Protein AF-A0AAW6XPI9-F1 (afdb_monomer_lite)

Secondary structure (DSSP, 8-state):
-PPP-PPP----HHHHHHHHHHHHHHHH--HHHHHHHHHHHHHHH-----TTGGGTS--SS--SS-HHHHHHHHHHGGG-

Foldseek 3Di:
DDDDPDDDDDDDPVVVVVVVVVVVVVVPDDPVVVVVVVVCCCVPPNDDDDPPLVVLDDDDDDPDPNCVSVVVVVVCVVVD

Structure (mmCIF, N/CA/C/O backbone):
data_AF-A0AAW6XPI9-F1
#
_entry.id   AF-A0AAW6XPI9-F1
#
loop_
_atom_site.group_PDB
_atom_site.id
_atom_site.type_symbol
_atom_site.label_atom_id
_atom_site.label_alt_id
_atom_site.label_comp_id
_atom_site.label_asym_id
_atom_site.label_entity_id
_atom_site.label_seq_id
_atom_site.pdbx_PDB_ins_code
_atom_site.Cartn_x
_atom_site.Cartn_y
_atom_site.Cartn_z
_atom_site.occupancy
_atom_site.B_iso_or_equiv
_atom_site.auth_seq_id
_atom_site.auth_comp_id
_atom_site.auth_asym_id
_atom_site.auth_atom_id
_atom_site.pdbx_PDB_model_num
ATOM 1 N N . LEU A 1 1 ? 3.932 -9.535 32.444 1.00 40.47 1 LEU A N 1
ATOM 2 C CA . LEU A 1 1 ? 3.887 -8.103 32.065 1.00 40.47 1 LEU A CA 1
ATOM 3 C C . LEU A 1 1 ? 2.492 -7.590 32.389 1.00 40.47 1 LEU A C 1
ATOM 5 O O . LEU A 1 1 ? 1.529 -8.135 31.872 1.00 40.47 1 LEU A O 1
ATOM 9 N N . GLY A 1 2 ? 2.385 -6.702 33.381 1.00 47.69 2 GLY A N 1
ATOM 10 C CA . GLY A 1 2 ? 1.128 -6.380 34.065 1.00 47.69 2 GLY A CA 1
ATOM 11 C C . GLY A 1 2 ? 0.096 -5.719 33.156 1.00 47.69 2 GLY A C 1
ATOM 12 O O . GLY A 1 2 ? 0.395 -4.715 32.515 1.00 47.69 2 GLY A O 1
ATOM 13 N N . GLY A 1 3 ? -1.116 -6.280 33.130 1.00 52.97 3 GLY A N 1
ATOM 14 C CA . GLY A 1 3 ? -2.256 -5.703 32.425 1.00 52.97 3 GLY A CA 1
ATOM 15 C C . GLY A 1 3 ? -2.498 -4.271 32.892 1.00 52.97 3 GLY A C 1
ATOM 16 O O . GLY A 1 3 ? -2.609 -4.006 34.092 1.00 52.97 3 GLY A O 1
ATOM 17 N N . GLN A 1 4 ? -2.535 -3.340 31.942 1.00 61.09 4 GLN A N 1
ATOM 18 C CA . GLN A 1 4 ? -2.875 -1.949 32.207 1.00 61.09 4 GLN A CA 1
ATOM 19 C C . GLN A 1 4 ? -4.233 -1.907 32.915 1.00 61.09 4 GLN A C 1
ATOM 21 O O . GLN A 1 4 ? -5.246 -2.352 32.377 1.00 61.09 4 GLN A O 1
ATOM 26 N N . LYS A 1 5 ? -4.257 -1.394 34.149 1.00 64.56 5 LYS A N 1
ATOM 27 C CA . LYS A 1 5 ? -5.503 -1.183 34.890 1.00 64.56 5 LYS A CA 1
ATOM 28 C C . LYS A 1 5 ? -6.369 -0.197 34.109 1.00 64.56 5 LYS A C 1
ATOM 30 O O . LYS A 1 5 ? -6.046 0.990 34.052 1.00 64.56 5 LYS A O 1
ATOM 35 N N . GLN A 1 6 ? -7.471 -0.678 33.542 1.00 71.00 6 GLN A N 1
ATOM 36 C CA . GLN A 1 6 ? -8.472 0.185 32.926 1.00 71.00 6 GLN A CA 1
ATOM 37 C C . GLN A 1 6 ? -9.061 1.106 34.005 1.00 71.00 6 GLN A C 1
ATOM 39 O O . GLN A 1 6 ? -9.629 0.650 35.000 1.00 71.00 6 GLN A O 1
ATOM 44 N N . LYS A 1 7 ? -8.880 2.421 33.847 1.00 77.31 7 LYS A N 1
ATOM 45 C CA . LYS A 1 7 ? -9.507 3.420 34.720 1.00 77.31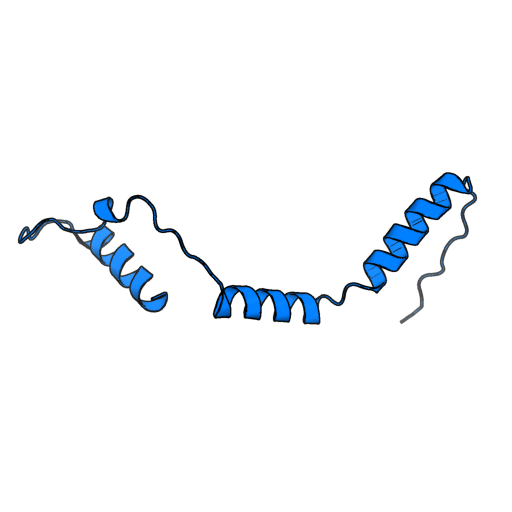 7 LYS A CA 1
ATOM 46 C C . LYS A 1 7 ? -10.955 3.611 34.288 1.00 77.31 7 LYS A C 1
ATOM 48 O O . LYS A 1 7 ? -11.213 4.089 33.187 1.00 77.31 7 LYS A O 1
ATOM 53 N N . ALA A 1 8 ? -11.892 3.305 35.181 1.00 79.69 8 ALA A N 1
ATOM 54 C CA . ALA A 1 8 ? -13.294 3.629 34.968 1.00 79.69 8 ALA A CA 1
ATOM 55 C C . ALA A 1 8 ? -13.474 5.156 34.897 1.00 79.69 8 ALA A C 1
ATOM 57 O O . ALA A 1 8 ? -13.065 5.882 35.807 1.00 79.69 8 ALA A O 1
ATOM 58 N N . ARG A 1 9 ? -14.104 5.646 33.826 1.00 82.81 9 ARG A N 1
ATOM 59 C CA . ARG A 1 9 ? -14.530 7.046 33.693 1.00 82.81 9 ARG A CA 1
ATOM 60 C C . ARG A 1 9 ? -16.049 7.096 33.545 1.00 82.81 9 ARG A C 1
ATOM 62 O O . ARG A 1 9 ? -16.633 6.194 32.955 1.00 82.81 9 ARG A O 1
ATOM 69 N N . LYS A 1 10 ? -16.694 8.154 34.043 1.00 87.12 10 LYS A N 1
ATOM 70 C CA . LYS A 1 10 ? -18.108 8.438 33.745 1.00 87.12 10 LYS A CA 1
ATOM 71 C C . LYS A 1 10 ? -18.211 9.194 32.423 1.00 87.12 10 LYS A C 1
ATOM 73 O O . LYS A 1 10 ? -17.473 10.146 32.194 1.00 87.12 10 LYS A O 1
ATOM 78 N N . LEU A 1 11 ? -19.142 8.779 31.573 1.00 90.44 11 LEU A N 1
ATOM 79 C CA . LEU A 1 11 ? -19.425 9.382 30.274 1.00 90.44 11 LEU A CA 1
ATOM 80 C C . LEU A 1 11 ? -20.907 9.188 29.926 1.00 90.44 11 LEU A C 1
ATOM 82 O O . LEU A 1 11 ? -21.579 8.345 30.521 1.00 90.44 11 LEU A O 1
ATOM 86 N N . LYS A 1 12 ? -21.433 9.984 28.988 1.00 93.25 12 LYS A N 1
ATOM 87 C CA . LYS A 1 12 ? -22.807 9.807 28.497 1.00 93.25 12 LYS A CA 1
ATOM 88 C C . LYS A 1 12 ? -22.869 8.553 27.624 1.00 93.25 12 LYS A C 1
ATOM 90 O O . LYS A 1 12 ? -21.937 8.286 26.871 1.00 93.25 12 LYS A O 1
ATOM 95 N N . ILE A 1 13 ? -23.991 7.833 27.668 1.00 89.62 13 ILE A N 1
ATOM 96 C CA . ILE A 1 13 ? -24.195 6.580 26.912 1.00 89.62 13 ILE A CA 1
ATOM 97 C C . ILE A 1 13 ? -23.904 6.772 25.415 1.00 89.62 13 ILE A C 1
ATOM 99 O O . ILE A 1 13 ? -23.206 5.964 24.809 1.00 89.62 13 ILE A O 1
ATOM 103 N N . LYS A 1 14 ? -24.353 7.896 24.839 1.00 91.19 14 LYS A N 1
ATOM 104 C CA . LYS A 1 14 ? -24.108 8.243 23.430 1.00 91.19 14 LYS A CA 1
ATOM 105 C C . LYS A 1 14 ? -22.621 8.320 23.052 1.00 91.19 14 LYS A C 1
ATOM 107 O O . LYS A 1 14 ? -22.263 7.995 21.927 1.00 91.19 14 LYS A O 1
ATOM 112 N N . ASP A 1 15 ? -21.772 8.743 23.986 1.00 89.44 15 ASP A N 1
ATOM 113 C CA . ASP A 1 15 ? -20.336 8.903 23.759 1.00 89.44 15 ASP A CA 1
ATOM 114 C C . ASP A 1 15 ? -19.611 7.572 24.019 1.00 89.44 15 ASP A C 1
ATOM 116 O O . ASP A 1 15 ? -18.609 7.277 23.377 1.00 89.44 15 ASP A O 1
ATOM 120 N N . ALA A 1 16 ? -20.147 6.738 24.920 1.00 89.62 16 ALA A N 1
ATOM 121 C CA . ALA A 1 16 ? -19.635 5.397 25.196 1.00 89.62 16 ALA A CA 1
ATOM 122 C C . ALA A 1 16 ? -19.799 4.459 24.000 1.00 89.62 16 ALA A C 1
ATOM 124 O O . ALA A 1 16 ? -18.874 3.724 23.677 1.00 89.62 16 ALA A O 1
ATOM 125 N N . MET A 1 17 ? -20.944 4.530 23.315 1.00 90.75 17 MET A N 1
ATOM 126 C CA . MET A 1 17 ? -21.220 3.681 22.156 1.00 90.75 17 MET A CA 1
ATOM 127 C C . MET A 1 17 ? -20.177 3.866 21.048 1.00 90.75 17 MET A C 1
ATOM 129 O O . MET A 1 17 ? -19.688 2.885 20.503 1.00 90.75 17 MET A O 1
ATOM 133 N N . LYS A 1 18 ? -19.789 5.114 20.751 1.00 91.44 18 LYS A N 1
ATOM 134 C CA . LYS A 1 18 ? -18.760 5.398 19.738 1.00 91.44 18 LYS A CA 1
ATOM 135 C C . LYS A 1 18 ? -17.405 4.797 20.109 1.00 91.44 18 LYS A C 1
ATOM 137 O O . LYS A 1 18 ? -16.787 4.140 19.285 1.00 91.44 18 LYS A O 1
ATOM 142 N N . LEU A 1 19 ? -16.988 4.978 21.360 1.00 88.88 19 LEU A N 1
ATOM 143 C CA . LEU A 1 19 ? -15.690 4.496 21.839 1.00 88.88 19 LEU A CA 1
ATOM 144 C C . LEU A 1 19 ? -15.607 2.972 21.859 1.00 88.88 19 LEU A C 1
ATOM 146 O O . LEU A 1 19 ? -14.577 2.421 21.501 1.00 88.88 19 LEU A O 1
ATOM 150 N N . LEU A 1 20 ? -16.691 2.298 22.250 1.00 88.38 20 LEU A N 1
ATOM 151 C CA . LEU A 1 20 ? -16.750 0.838 22.226 1.00 88.38 20 LEU A CA 1
ATOM 152 C C . LEU A 1 20 ? -16.672 0.302 20.796 1.00 88.38 20 LEU A C 1
ATOM 154 O O . LEU A 1 20 ? -15.974 -0.674 20.555 1.00 88.38 20 LEU A O 1
ATOM 158 N N . ILE A 1 21 ? -17.343 0.953 19.841 1.00 90.50 21 ILE A N 1
ATOM 159 C CA . ILE A 1 21 ? -17.252 0.573 18.426 1.00 90.50 21 ILE A CA 1
ATOM 160 C C . ILE A 1 21 ? -15.815 0.725 17.919 1.00 90.50 21 ILE A C 1
ATOM 162 O O . ILE A 1 21 ? -15.304 -0.189 17.283 1.00 90.50 21 ILE A O 1
ATOM 166 N N . GLU A 1 22 ? -15.158 1.849 18.209 1.00 88.75 22 GLU A N 1
ATOM 167 C CA . GLU A 1 22 ? -13.763 2.082 17.815 1.00 88.75 22 GLU A CA 1
ATOM 168 C C . GLU A 1 22 ? -12.808 1.057 18.451 1.00 88.75 22 GLU A C 1
ATOM 170 O O . GLU A 1 22 ? -11.924 0.534 17.773 1.00 88.75 22 GLU A O 1
ATOM 175 N N . GLU A 1 23 ? -13.005 0.732 19.732 1.00 87.56 23 GLU A N 1
ATOM 176 C CA . GLU A 1 23 ? -12.188 -0.248 20.451 1.00 87.56 23 GLU A CA 1
ATOM 177 C C . GLU A 1 23 ? -12.353 -1.666 19.885 1.00 87.56 23 GLU A C 1
ATOM 179 O O . GLU A 1 23 ? -11.360 -2.355 19.650 1.00 87.56 23 GLU A O 1
ATOM 184 N N . GLU A 1 24 ? -13.587 -2.108 19.638 1.00 87.38 24 GLU A N 1
ATOM 185 C CA . GLU A 1 24 ? -13.849 -3.433 19.068 1.00 87.38 24 GLU A CA 1
ATOM 186 C C . GLU A 1 24 ? -13.409 -3.519 17.602 1.00 87.38 24 GLU A C 1
ATOM 188 O O . GLU A 1 24 ? -12.826 -4.522 17.197 1.00 87.38 24 GLU A O 1
ATOM 193 N N . ALA A 1 25 ? -13.584 -2.450 16.818 1.00 86.44 25 ALA A N 1
ATOM 194 C CA . ALA A 1 25 ? -13.068 -2.386 15.453 1.00 86.44 25 ALA A CA 1
ATOM 195 C C . ALA A 1 25 ? -11.542 -2.553 15.420 1.00 86.44 25 ALA A C 1
ATOM 197 O O . ALA A 1 25 ? -11.027 -3.298 14.590 1.00 86.44 25 ALA A O 1
ATOM 198 N N . ALA A 1 26 ? -10.817 -1.926 16.352 1.00 85.44 26 ALA A N 1
ATOM 199 C CA . ALA A 1 26 ? -9.366 -2.070 16.442 1.00 85.44 26 ALA A CA 1
ATOM 200 C C . ALA A 1 26 ? -8.923 -3.497 16.815 1.00 85.44 26 ALA A C 1
ATOM 202 O O . ALA A 1 26 ? -7.870 -3.938 16.363 1.00 85.44 26 ALA A O 1
ATOM 203 N N . LYS A 1 27 ? -9.716 -4.234 17.607 1.00 85.75 27 LYS A N 1
ATOM 204 C CA . LYS A 1 27 ? -9.434 -5.639 17.965 1.00 85.75 27 LYS A CA 1
ATOM 205 C C . LYS A 1 27 ? -9.653 -6.609 16.805 1.00 85.75 27 LYS A C 1
ATOM 207 O O . LYS A 1 27 ? -9.017 -7.656 16.774 1.00 85.75 27 LYS A O 1
ATOM 212 N N . LEU A 1 28 ? -10.559 -6.278 15.886 1.00 83.81 28 LEU A N 1
ATOM 213 C CA . LEU A 1 28 ? -10.877 -7.108 14.722 1.00 83.81 28 LEU A CA 1
ATOM 214 C C . LEU A 1 28 ? -9.825 -7.013 13.610 1.00 83.81 28 LEU A C 1
ATOM 216 O O . LEU A 1 28 ? -9.817 -7.851 12.715 1.00 83.81 28 LEU A O 1
ATOM 220 N N . VAL A 1 29 ? -8.940 -6.014 13.653 1.00 85.62 29 VAL A N 1
ATOM 221 C CA . VAL A 1 29 ? -7.870 -5.857 12.665 1.00 85.62 29 VAL A CA 1
ATOM 222 C C . VAL A 1 29 ? -6.647 -6.649 13.111 1.00 85.62 29 VAL A C 1
ATOM 224 O O . VAL A 1 29 ? -6.019 -6.322 14.116 1.00 85.62 29 VAL A O 1
ATOM 227 N N . ASN A 1 30 ? -6.271 -7.657 12.325 1.00 90.31 30 ASN A N 1
ATOM 228 C CA . ASN A 1 30 ? -4.991 -8.339 12.453 1.00 90.31 30 ASN A CA 1
ATOM 229 C C . ASN A 1 30 ? -3.964 -7.689 11.503 1.00 90.31 30 ASN A C 1
ATOM 231 O O . ASN A 1 30 ? -4.084 -7.845 10.288 1.00 90.31 30 ASN A O 1
ATOM 235 N N . PRO A 1 31 ? -2.947 -6.968 12.015 1.00 90.19 31 PRO A N 1
ATOM 236 C CA . PRO A 1 31 ? -1.980 -6.275 11.166 1.00 90.19 31 PRO A CA 1
ATOM 237 C C . PRO A 1 31 ? -1.153 -7.201 10.272 1.00 90.19 31 PRO A C 1
ATOM 239 O O . PRO A 1 31 ? -0.691 -6.757 9.228 1.00 90.19 31 PRO A O 1
ATOM 242 N N . GLU A 1 32 ? -0.932 -8.452 10.677 1.00 91.50 32 GLU A N 1
ATOM 243 C CA . GLU A 1 32 ? -0.135 -9.397 9.888 1.00 91.50 32 GLU A CA 1
ATOM 244 C C . GLU A 1 32 ? -0.936 -9.960 8.712 1.00 91.50 32 GLU A C 1
ATOM 246 O O . GLU A 1 32 ? -0.426 -10.012 7.598 1.00 91.50 32 GLU A O 1
ATOM 251 N N . GLU A 1 33 ? -2.212 -10.283 8.934 1.00 92.50 33 GLU A N 1
ATOM 252 C CA . GLU A 1 33 ? -3.139 -10.697 7.871 1.00 92.50 33 GLU A CA 1
ATOM 253 C C . GLU A 1 33 ? -3.351 -9.563 6.860 1.00 92.50 33 GLU A C 1
ATOM 255 O O . GLU A 1 33 ? -3.171 -9.758 5.664 1.00 92.50 33 GLU A O 1
ATOM 260 N N . LEU A 1 34 ? -3.574 -8.336 7.346 1.00 92.75 34 LEU A N 1
ATOM 261 C CA . LEU A 1 34 ? -3.725 -7.153 6.495 1.00 92.75 34 LEU A CA 1
ATOM 262 C C . LEU A 1 34 ? -2.493 -6.901 5.607 1.00 92.75 34 LEU A C 1
ATOM 264 O O . LEU A 1 34 ? -2.629 -6.486 4.458 1.00 92.75 34 LEU A O 1
ATOM 268 N N . LYS A 1 35 ? -1.281 -7.108 6.139 1.00 94.69 35 LYS A N 1
ATOM 269 C CA . LYS A 1 35 ? -0.046 -6.973 5.351 1.00 94.69 35 LYS A CA 1
ATOM 270 C C . LYS A 1 35 ? 0.028 -8.029 4.261 1.00 94.69 35 LYS A C 1
ATOM 272 O O . LYS A 1 35 ? 0.410 -7.684 3.148 1.00 94.69 35 LYS A O 1
ATOM 277 N N . GLN A 1 36 ? -0.312 -9.276 4.584 1.00 96.50 36 GLN A N 1
ATOM 278 C CA . GLN A 1 36 ? -0.292 -10.361 3.610 1.00 96.50 36 GLN A CA 1
ATOM 279 C C . GLN A 1 36 ? -1.285 -10.084 2.480 1.00 96.50 36 GLN A C 1
ATOM 281 O O . GLN A 1 36 ? -0.883 -10.073 1.323 1.00 96.50 36 GLN A O 1
ATOM 286 N N . ASP A 1 37 ? -2.525 -9.727 2.815 1.00 95.50 37 ASP A N 1
ATOM 287 C CA . ASP A 1 37 ? -3.554 -9.387 1.829 1.00 95.50 37 ASP A CA 1
ATOM 288 C C . ASP A 1 37 ? -3.129 -8.211 0.937 1.00 95.50 37 ASP A C 1
ATOM 290 O O . ASP A 1 37 ? -3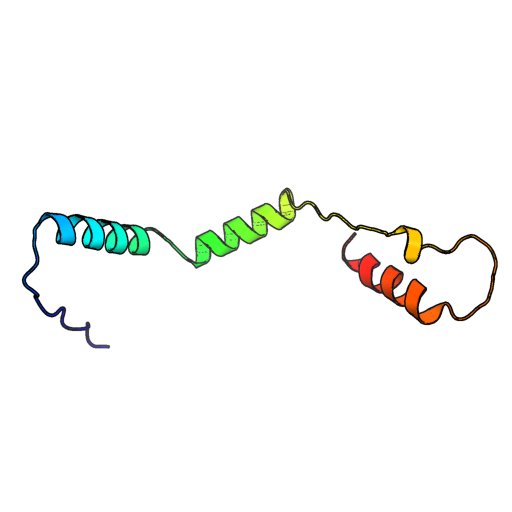.384 -8.201 -0.267 1.00 95.50 37 ASP A O 1
ATOM 294 N N . ALA A 1 38 ? -2.462 -7.206 1.515 1.00 96.00 38 ALA A N 1
ATOM 295 C CA . ALA A 1 38 ? -1.960 -6.060 0.764 1.00 96.00 38 ALA A CA 1
ATOM 296 C C . ALA A 1 38 ? -0.823 -6.440 -0.197 1.00 96.00 38 ALA A C 1
ATOM 298 O O . ALA A 1 38 ? -0.787 -5.929 -1.317 1.00 96.00 38 ALA A O 1
ATOM 299 N N . ILE A 1 39 ? 0.092 -7.319 0.226 1.00 96.44 39 ILE A N 1
ATOM 300 C CA . ILE A 1 39 ? 1.157 -7.850 -0.634 1.00 96.44 39 ILE A CA 1
ATOM 301 C C . ILE A 1 39 ? 0.530 -8.646 -1.778 1.00 96.44 39 ILE A C 1
ATOM 303 O O . ILE A 1 39 ? 0.777 -8.319 -2.937 1.00 96.44 39 ILE A O 1
ATOM 307 N N . ASP A 1 40 ? -0.355 -9.592 -1.466 1.00 97.19 40 ASP A N 1
ATOM 308 C CA . ASP A 1 40 ? -1.021 -10.443 -2.453 1.00 97.19 40 ASP A CA 1
ATOM 309 C C . ASP A 1 40 ? -1.803 -9.601 -3.477 1.00 97.19 40 ASP A C 1
ATOM 311 O O . ASP A 1 40 ? -1.733 -9.843 -4.684 1.00 97.19 40 ASP A O 1
ATOM 315 N N . ALA A 1 41 ? -2.505 -8.558 -3.024 1.00 96.88 41 ALA A N 1
ATOM 316 C CA . ALA A 1 41 ? -3.240 -7.653 -3.904 1.00 96.88 41 ALA A CA 1
ATOM 317 C C . ALA A 1 41 ? -2.320 -6.890 -4.870 1.00 96.88 41 ALA A C 1
ATOM 319 O O . ALA A 1 41 ? -2.652 -6.746 -6.048 1.00 96.88 41 ALA A O 1
ATOM 320 N N . VAL A 1 42 ? -1.169 -6.401 -4.398 1.00 96.12 42 VAL A N 1
ATOM 321 C CA . VAL A 1 42 ? -0.199 -5.693 -5.248 1.00 96.12 42 VAL A CA 1
ATOM 322 C C . VAL A 1 42 ? 0.500 -6.658 -6.204 1.00 96.12 42 VAL A C 1
ATOM 324 O O . VAL A 1 42 ? 0.686 -6.315 -7.368 1.00 96.12 42 VAL A O 1
ATOM 327 N N . GLU A 1 43 ? 0.837 -7.866 -5.760 1.00 94.31 43 GLU A N 1
ATOM 328 C CA . GLU A 1 43 ? 1.493 -8.874 -6.599 1.00 94.31 43 GLU A CA 1
ATOM 329 C C . GLU A 1 43 ? 0.572 -9.414 -7.702 1.00 94.31 43 GLU A C 1
ATOM 331 O O . GLU A 1 43 ? 1.008 -9.573 -8.840 1.00 94.31 43 GLU A O 1
ATOM 336 N N . GLN A 1 44 ? -0.703 -9.682 -7.395 1.00 95.25 44 GLN A N 1
ATOM 337 C CA . GLN A 1 44 ? -1.641 -10.291 -8.350 1.00 95.25 44 GLN A CA 1
ATOM 338 C C . GLN A 1 44 ? -2.401 -9.271 -9.207 1.00 95.25 44 GLN A C 1
ATOM 340 O O . GLN A 1 44 ? -2.823 -9.587 -10.323 1.00 95.25 44 GLN A O 1
ATOM 345 N N . HIS A 1 45 ? -2.634 -8.065 -8.685 1.00 95.12 45 HIS A N 1
ATOM 346 C CA . HIS A 1 45 ? -3.521 -7.073 -9.306 1.00 95.12 45 HIS A CA 1
ATOM 347 C C . HIS A 1 45 ? -2.915 -5.667 -9.380 1.00 95.12 45 HIS A C 1
ATOM 349 O O . HIS A 1 45 ? -3.610 -4.724 -9.767 1.00 95.12 45 HIS A O 1
ATOM 355 N N . GLY A 1 46 ? -1.642 -5.504 -9.016 1.00 93.12 46 GLY A N 1
ATOM 356 C CA . GLY A 1 46 ? -0.955 -4.221 -9.061 1.00 93.12 46 GLY A CA 1
ATOM 357 C C . GLY A 1 46 ? -0.938 -3.625 -10.466 1.00 93.12 46 GLY A C 1
ATOM 358 O O . GLY A 1 46 ? -0.657 -4.303 -11.453 1.00 93.12 46 GLY A O 1
ATOM 359 N N . ILE A 1 47 ? -1.224 -2.326 -10.553 1.00 94.56 47 ILE A N 1
ATOM 360 C CA . ILE A 1 47 ? -1.144 -1.556 -11.796 1.00 94.56 47 ILE A CA 1
ATOM 361 C C . ILE A 1 47 ? -0.114 -0.453 -11.591 1.00 94.56 47 ILE A C 1
ATOM 363 O O . ILE A 1 47 ? -0.278 0.404 -10.722 1.00 94.56 47 ILE A O 1
ATOM 367 N N . VAL A 1 48 ? 0.931 -0.458 -12.416 1.00 92.56 48 VAL A N 1
ATOM 368 C CA . VAL A 1 48 ? 1.953 0.591 -12.438 1.00 92.56 48 VAL A CA 1
ATOM 369 C C . VAL A 1 48 ? 1.730 1.464 -13.667 1.00 92.56 48 VAL A C 1
ATOM 371 O O . VAL A 1 48 ? 1.794 0.990 -14.799 1.00 92.56 48 VAL A O 1
ATOM 374 N N . PHE A 1 49 ? 1.466 2.752 -13.446 1.00 94.31 49 PHE A N 1
ATOM 375 C CA . PHE A 1 49 ? 1.384 3.748 -14.510 1.00 94.31 49 PHE A CA 1
ATOM 376 C C . PHE A 1 49 ? 2.692 4.536 -14.574 1.00 94.31 49 PHE A C 1
ATOM 378 O O . PHE A 1 49 ? 3.077 5.180 -13.598 1.00 94.31 49 PHE A O 1
ATOM 385 N N . ILE A 1 50 ? 3.369 4.477 -15.721 1.00 89.81 50 ILE A N 1
ATOM 386 C CA . ILE A 1 50 ? 4.596 5.232 -15.985 1.00 89.81 50 ILE A CA 1
ATOM 387 C C . ILE A 1 50 ? 4.234 6.384 -16.918 1.00 89.81 50 ILE A C 1
ATOM 389 O O . ILE A 1 50 ? 4.008 6.175 -18.111 1.00 89.81 50 ILE A O 1
ATOM 393 N N . ASP A 1 51 ? 4.162 7.589 -16.363 1.00 92.25 51 ASP A N 1
ATOM 394 C CA . ASP A 1 51 ? 3.905 8.798 -17.141 1.00 92.25 51 ASP A CA 1
ATOM 395 C C . ASP A 1 51 ? 5.184 9.311 -17.815 1.00 92.25 51 ASP A C 1
ATOM 397 O O . ASP A 1 51 ? 6.291 9.088 -17.323 1.00 92.25 51 ASP A O 1
ATOM 401 N N . GLU A 1 52 ? 5.022 10.006 -18.941 1.00 90.12 52 GLU A N 1
ATOM 402 C CA . GLU A 1 52 ? 6.109 10.646 -19.694 1.00 90.12 52 GLU A CA 1
ATOM 403 C C . GLU A 1 52 ? 7.305 9.714 -19.997 1.00 90.12 52 GLU A C 1
ATOM 405 O O . GLU A 1 52 ? 8.461 10.146 -20.063 1.00 90.12 52 GLU A O 1
ATOM 410 N N . ILE A 1 53 ? 7.044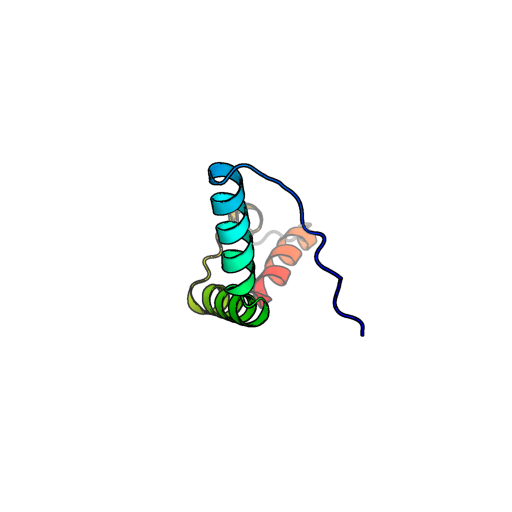 8.413 -20.197 1.00 85.25 53 ILE A N 1
ATOM 411 C CA . ILE A 1 53 ? 8.074 7.409 -20.523 1.00 85.25 53 ILE A CA 1
ATOM 412 C C . ILE A 1 53 ? 8.869 7.783 -21.787 1.00 85.25 53 ILE A C 1
ATOM 414 O O . ILE A 1 53 ? 10.047 7.461 -21.935 1.00 85.25 53 ILE A O 1
ATOM 418 N N . ASP A 1 54 ? 8.257 8.551 -22.682 1.00 84.38 54 ASP A N 1
ATOM 419 C CA . ASP A 1 54 ? 8.879 9.076 -23.889 1.00 84.38 54 ASP A CA 1
ATOM 420 C C . ASP A 1 54 ? 10.052 10.031 -23.607 1.00 84.38 54 ASP A C 1
ATOM 422 O O . ASP A 1 54 ? 10.958 10.128 -24.435 1.00 84.38 54 ASP A O 1
ATOM 426 N N . LYS A 1 55 ? 10.103 10.681 -22.434 1.00 83.25 55 LYS A N 1
ATOM 427 C CA . LYS A 1 55 ? 11.231 11.543 -22.035 1.00 83.25 55 LYS A CA 1
ATOM 428 C C . LYS A 1 55 ? 12.513 10.764 -21.756 1.00 83.25 55 LYS A C 1
ATOM 430 O O . LYS A 1 55 ? 13.603 11.339 -21.855 1.00 83.25 55 LYS A O 1
ATOM 435 N N . ILE A 1 56 ? 12.397 9.480 -21.409 1.00 79.50 56 ILE A N 1
ATOM 436 C CA . ILE A 1 56 ? 13.549 8.605 -21.168 1.00 79.50 56 ILE A CA 1
ATOM 437 C C . ILE A 1 56 ? 13.889 7.734 -22.379 1.00 79.50 56 ILE A C 1
ATOM 439 O O . ILE A 1 56 ? 15.037 7.311 -22.484 1.00 79.50 56 ILE A O 1
ATOM 443 N N . CYS A 1 57 ? 12.967 7.508 -23.321 1.00 74.31 57 CYS A N 1
ATOM 444 C CA . CYS A 1 57 ? 13.227 6.767 -24.560 1.00 74.31 57 CYS A CA 1
ATOM 445 C C . CYS A 1 57 ? 14.103 7.568 -25.547 1.00 74.31 57 CYS A C 1
ATOM 447 O O . CYS A 1 57 ? 13.816 8.721 -25.869 1.00 74.31 57 CYS A O 1
ATOM 449 N N . LYS A 1 58 ? 15.164 6.958 -26.096 1.00 70.25 58 LYS A N 1
ATOM 450 C CA . LYS A 1 58 ? 15.959 7.588 -27.166 1.00 70.25 58 LYS A CA 1
ATOM 451 C C . LYS A 1 58 ? 15.226 7.532 -28.509 1.00 70.25 58 LYS A C 1
ATOM 453 O O . LYS A 1 58 ? 14.699 6.491 -28.888 1.00 70.25 58 LYS A O 1
ATOM 458 N N . ARG A 1 59 ? 15.287 8.617 -29.288 1.00 63.06 59 ARG A N 1
ATOM 459 C CA . ARG A 1 59 ? 14.906 8.638 -30.712 1.00 63.06 59 ARG A CA 1
ATOM 460 C C . ARG A 1 59 ? 16.160 8.482 -31.591 1.00 63.06 59 ARG A C 1
ATOM 462 O O . ARG A 1 59 ? 16.678 9.483 -32.057 1.00 63.06 59 ARG A O 1
ATOM 469 N N . GLY A 1 60 ? 16.639 7.252 -31.802 1.00 57.03 60 GLY A N 1
ATOM 470 C CA . GLY A 1 60 ? 17.640 6.901 -32.834 1.00 57.03 60 GLY A CA 1
ATOM 471 C C . GLY A 1 60 ? 19.099 7.386 -32.642 1.00 57.03 60 GLY A C 1
ATOM 472 O O . GLY A 1 60 ? 19.345 8.511 -32.221 1.00 57.03 60 GLY A O 1
ATOM 473 N N . GLU A 1 61 ? 20.044 6.481 -32.951 1.00 57.00 61 GLU A N 1
ATOM 474 C CA . GLU A 1 61 ? 21.497 6.571 -33.284 1.00 57.00 61 GLU A CA 1
ATOM 475 C C . GLU A 1 61 ? 22.414 7.718 -32.786 1.00 57.00 61 GLU A C 1
ATOM 477 O O . GLU A 1 61 ? 23.553 7.829 -33.237 1.00 57.00 61 GLU A O 1
ATOM 482 N N . SER A 1 62 ? 22.023 8.550 -31.826 1.00 52.75 62 SER A N 1
ATOM 483 C CA . SER A 1 62 ? 22.897 9.611 -31.309 1.00 52.75 62 SER A CA 1
ATOM 484 C C . SER A 1 62 ? 23.645 9.172 -30.046 1.00 52.75 62 SER A C 1
ATOM 486 O O . SER A 1 62 ? 23.073 8.973 -28.983 1.00 52.75 62 SER A O 1
ATOM 488 N N . SER A 1 63 ? 24.960 9.012 -30.194 1.00 55.22 63 SER A N 1
ATOM 489 C CA . SER A 1 63 ? 25.945 8.820 -29.124 1.00 55.22 63 SER A CA 1
ATOM 490 C C . SER A 1 63 ? 26.198 10.165 -28.415 1.00 55.22 63 SER A C 1
ATOM 492 O O . SER A 1 63 ? 27.143 10.878 -28.754 1.00 55.22 63 SER A O 1
ATOM 494 N N . GLY A 1 64 ? 25.325 10.547 -27.475 1.00 63.28 64 GLY A N 1
ATOM 495 C CA . GLY A 1 64 ? 25.409 11.773 -26.658 1.00 63.28 64 GLY A CA 1
ATOM 496 C C . GLY A 1 64 ? 25.218 11.481 -25.160 1.00 63.28 64 GLY A C 1
ATOM 497 O O . GLY A 1 64 ? 25.197 10.311 -24.807 1.00 63.28 64 GLY A O 1
ATOM 498 N N . PRO A 1 65 ? 25.130 12.478 -24.248 1.00 55.25 65 PRO A N 1
ATOM 499 C CA . PRO A 1 65 ? 25.172 12.283 -22.788 1.00 55.25 65 PRO A CA 1
ATOM 500 C C . PRO A 1 65 ? 23.922 11.555 -22.255 1.00 55.25 65 PRO A C 1
ATOM 502 O O . PRO A 1 65 ? 23.016 12.145 -21.674 1.00 55.25 65 PRO A O 1
ATOM 505 N N . ASP A 1 66 ? 23.887 10.246 -22.474 1.00 58.47 66 ASP A N 1
ATOM 506 C CA . ASP A 1 66 ? 22.723 9.373 -22.320 1.00 58.47 66 ASP A CA 1
ATOM 507 C C . ASP A 1 66 ? 22.703 8.589 -21.006 1.00 58.47 66 ASP A C 1
ATOM 509 O O . ASP A 1 66 ? 21.709 7.939 -20.684 1.00 58.47 66 ASP A O 1
ATOM 513 N N . VAL A 1 67 ? 23.768 8.695 -20.205 1.00 59.06 67 VAL A N 1
ATOM 514 C CA . VAL A 1 67 ? 23.974 7.887 -18.991 1.00 59.06 67 VAL A CA 1
ATOM 515 C C . VAL A 1 67 ? 22.818 8.040 -17.992 1.00 59.06 67 VAL A C 1
ATOM 517 O O . VAL A 1 67 ? 22.426 7.072 -17.347 1.00 59.06 67 VAL A O 1
ATOM 520 N N . SER A 1 68 ? 22.220 9.235 -17.894 1.00 66.62 68 SER A N 1
ATOM 521 C CA . SER A 1 68 ? 21.100 9.484 -16.976 1.00 66.62 68 SER A CA 1
ATOM 522 C C . SER A 1 68 ? 19.765 8.921 -17.468 1.00 66.62 68 SER A C 1
ATOM 524 O O . SER A 1 68 ? 18.919 8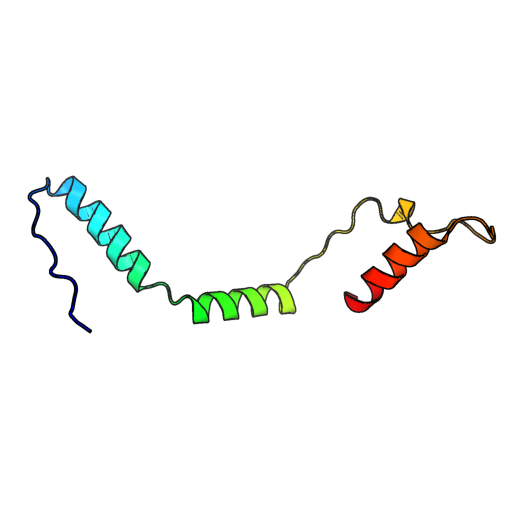.612 -16.639 1.00 66.62 68 SER A O 1
ATOM 526 N N . ARG A 1 69 ? 19.542 8.809 -18.783 1.00 74.44 69 ARG A N 1
ATOM 527 C CA . ARG A 1 69 ? 18.273 8.308 -19.345 1.00 74.44 69 ARG A CA 1
ATOM 528 C C . ARG A 1 69 ? 18.295 6.790 -19.474 1.00 74.44 69 ARG A C 1
ATOM 530 O O . ARG A 1 69 ? 17.331 6.130 -19.104 1.00 74.44 69 ARG A O 1
ATOM 537 N N . GLU A 1 70 ? 19.424 6.242 -19.918 1.00 75.56 70 GLU A N 1
ATOM 538 C CA . GLU A 1 70 ? 19.671 4.797 -19.924 1.00 75.56 70 GLU A CA 1
ATOM 539 C C . GLU A 1 70 ? 19.733 4.226 -18.508 1.00 75.56 70 GLU A C 1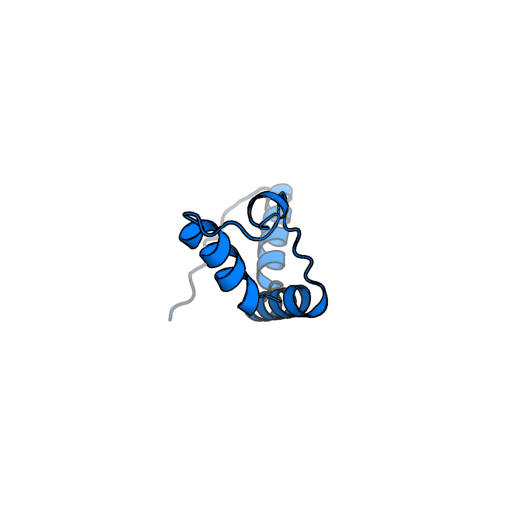
ATOM 541 O O . GLU A 1 70 ? 19.245 3.124 -18.281 1.00 75.56 70 GLU A O 1
ATOM 546 N N . GLY A 1 71 ? 20.277 4.982 -17.547 1.00 79.56 71 GLY A N 1
ATOM 547 C CA . GLY A 1 71 ? 20.279 4.600 -16.136 1.00 79.56 71 GLY A CA 1
ATOM 548 C C . GLY A 1 71 ? 18.866 4.384 -15.599 1.00 79.56 71 GLY A C 1
ATOM 549 O O . GLY A 1 71 ? 18.588 3.323 -15.058 1.00 79.56 71 GLY A O 1
ATOM 550 N N . VAL A 1 72 ? 17.952 5.331 -15.841 1.00 84.50 72 VAL A N 1
ATOM 551 C CA . VAL A 1 72 ? 16.548 5.203 -15.410 1.00 84.50 72 VAL A CA 1
ATOM 552 C C . VAL A 1 72 ? 15.863 4.013 -16.084 1.00 84.50 72 VAL A C 1
ATOM 554 O O . VAL A 1 72 ? 15.168 3.261 -15.414 1.00 84.50 72 VAL A O 1
ATOM 557 N N . GLN A 1 73 ? 16.088 3.786 -17.383 1.00 79.94 73 GLN A N 1
ATOM 558 C CA . GLN A 1 73 ? 15.538 2.603 -18.057 1.00 79.94 73 GLN A CA 1
ATOM 559 C C . GLN A 1 73 ? 16.079 1.298 -17.465 1.00 79.94 73 GLN A C 1
ATOM 561 O O . GLN A 1 73 ? 15.307 0.383 -17.194 1.00 79.94 73 GLN A O 1
ATOM 566 N N . ARG A 1 74 ? 17.395 1.213 -17.239 1.00 85.25 74 ARG A N 1
ATOM 567 C CA . ARG A 1 74 ? 18.037 0.038 -16.641 1.00 85.25 74 ARG A CA 1
ATOM 568 C C . ARG A 1 74 ? 17.502 -0.235 -15.239 1.00 85.25 74 ARG A C 1
ATOM 570 O O . ARG A 1 74 ? 17.311 -1.393 -14.891 1.00 85.25 74 ARG A O 1
ATOM 577 N N . ASP A 1 75 ? 17.249 0.812 -14.466 1.00 86.38 75 ASP A N 1
ATOM 578 C CA . ASP A 1 75 ? 16.742 0.700 -13.102 1.00 86.38 75 ASP A CA 1
ATOM 579 C C . ASP A 1 75 ? 15.246 0.316 -13.065 1.00 86.38 75 ASP A C 1
ATOM 581 O O . ASP A 1 75 ? 14.784 -0.215 -12.059 1.00 86.38 75 ASP A O 1
ATOM 585 N N . LEU A 1 76 ? 14.500 0.512 -14.163 1.00 86.69 76 LEU A N 1
ATOM 586 C CA . LEU A 1 76 ? 13.122 0.026 -14.324 1.00 86.69 76 LEU A CA 1
ATOM 587 C C . LEU A 1 76 ? 13.042 -1.443 -14.787 1.00 86.69 76 LEU A C 1
ATOM 589 O O . LEU A 1 76 ? 12.017 -2.078 -14.561 1.00 86.69 76 LEU A O 1
ATOM 593 N N . LEU A 1 77 ? 14.097 -2.009 -15.394 1.00 85.94 77 LEU A N 1
ATOM 594 C CA . LEU A 1 77 ? 14.105 -3.403 -15.880 1.00 85.94 77 LEU A CA 1
ATOM 595 C C . LEU A 1 77 ? 13.802 -4.469 -14.810 1.00 85.94 77 LEU A C 1
ATOM 597 O O . LEU A 1 77 ? 13.152 -5.449 -15.149 1.00 85.94 77 LEU A O 1
ATOM 601 N N . PRO A 1 78 ? 14.239 -4.340 -13.543 1.00 87.69 78 PRO A N 1
ATOM 602 C CA . PRO A 1 78 ? 13.910 -5.322 -12.510 1.00 87.69 78 PRO A CA 1
ATOM 603 C C . PRO A 1 78 ? 12.432 -5.337 -12.093 1.00 87.69 78 PRO A C 1
ATOM 605 O O . PRO A 1 78 ? 12.036 -6.232 -11.354 1.00 87.69 78 PRO A O 1
ATOM 608 N N . LEU A 1 79 ? 11.648 -4.327 -12.487 1.00 78.50 79 LEU A N 1
ATOM 609 C CA . LEU A 1 79 ? 10.242 -4.163 -12.102 1.00 78.50 79 LEU A CA 1
ATOM 610 C C . LEU A 1 79 ? 9.259 -4.707 -13.153 1.00 78.50 79 LEU A C 1
ATOM 612 O O . LEU A 1 79 ? 8.054 -4.667 -12.907 1.00 78.50 79 LEU A O 1
ATOM 616 N N . VAL A 1 80 ? 9.757 -5.156 -14.313 1.00 67.44 80 VAL A N 1
ATOM 617 C CA . VAL A 1 80 ? 8.964 -5.638 -15.460 1.00 67.44 80 VAL A CA 1
ATOM 618 C C . VAL A 1 80 ? 9.163 -7.119 -15.739 1.00 67.44 80 VAL A C 1
ATOM 620 O O . VAL A 1 80 ? 10.274 -7.638 -15.491 1.00 67.44 80 VAL A O 1
#

pLDDT: mean 81.79, std 13.77, range [40.47, 97.19]

InterPro domains:
  IPR003959 ATPase, AAA-type, core [PF07724] (5-80)
  IPR027417 P-loop containing nucleoside triphosphate hydrolase [SSF52540] (9-79)
  IPR050052 ATP-dependent Clp protease ATP-binding subunit ClpX [PTHR48102] (41-80)

Organism: NCBI:txid47770
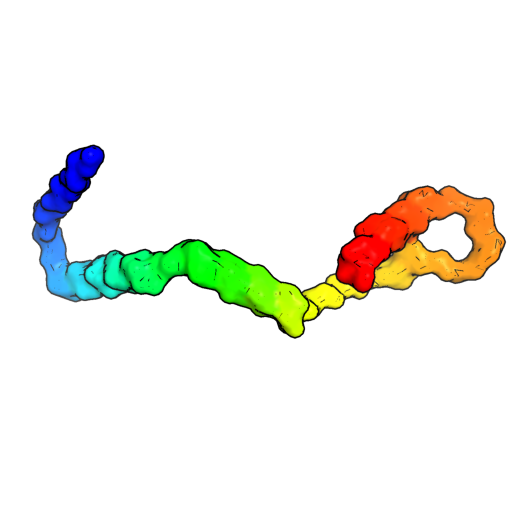
Radius of gyration: 26.25 Å; chains: 1; bounding box: 50×23×68 Å

Sequence (80 aa):
LGGQKQKARKLKIKDAMKLLIEEEAAKLVNPEELKQDAIDAVEQHGIVFIDEIDKICKRGESSGPDVSREGVQRDLLPLV